Protein AF-A0A7M2SRR8-F1 (afdb_monomer)

Structure (mmCIF, N/CA/C/O backbone):
data_AF-A0A7M2SRR8-F1
#
_entry.id   AF-A0A7M2SRR8-F1
#
loop_
_atom_site.group_PDB
_atom_site.id
_atom_site.type_symbol
_atom_site.label_atom_id
_atom_site.label_alt_id
_atom_site.label_comp_id
_atom_site.label_asym_id
_atom_site.label_ent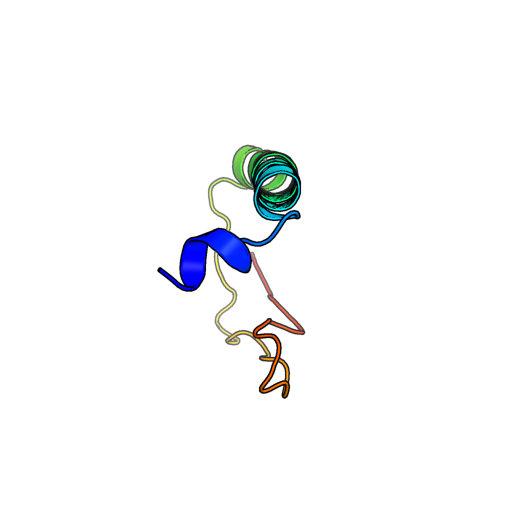ity_id
_atom_site.label_seq_id
_atom_site.pdbx_PDB_ins_code
_atom_site.Cartn_x
_atom_site.Cartn_y
_atom_site.Cartn_z
_atom_site.occupancy
_atom_site.B_iso_or_equiv
_atom_site.auth_seq_id
_atom_site.auth_comp_id
_atom_site.auth_asym_id
_atom_site.auth_atom_id
_atom_site.pdbx_PDB_model_num
ATOM 1 N N . MET A 1 1 ? 21.759 -15.748 -14.474 1.00 50.72 1 MET A N 1
ATOM 2 C CA . MET A 1 1 ? 22.304 -14.430 -14.875 1.00 50.72 1 MET A CA 1
ATOM 3 C C . MET A 1 1 ? 21.251 -13.447 -15.426 1.00 50.72 1 MET A C 1
ATOM 5 O O . MET A 1 1 ? 21.619 -12.332 -15.751 1.00 50.72 1 MET A O 1
ATOM 9 N N . LEU A 1 2 ? 19.952 -13.791 -15.508 1.00 57.41 2 LEU A N 1
ATO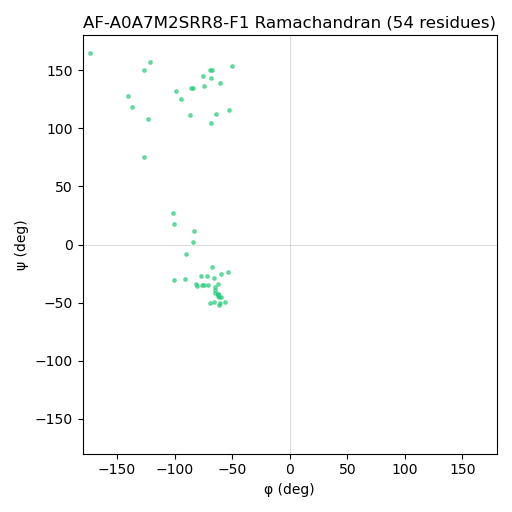M 10 C CA . LEU A 1 2 ? 18.912 -12.880 -16.037 1.00 57.41 2 LEU A CA 1
ATOM 11 C C . LEU A 1 2 ? 18.467 -11.769 -15.063 1.00 57.41 2 LEU A C 1
ATOM 13 O O . LEU A 1 2 ? 18.059 -10.704 -15.515 1.00 57.41 2 LEU A O 1
ATOM 17 N N . LEU A 1 3 ? 18.575 -11.987 -13.745 1.00 60.88 3 LEU A N 1
ATOM 18 C CA . LEU A 1 3 ? 18.116 -11.013 -12.742 1.00 60.88 3 LEU A CA 1
ATOM 19 C C . LEU A 1 3 ? 18.925 -9.702 -12.765 1.00 60.88 3 LEU A C 1
ATOM 21 O O . LEU A 1 3 ? 18.394 -8.649 -12.446 1.00 60.88 3 LEU A O 1
ATOM 25 N N . ALA A 1 4 ? 20.201 -9.764 -13.166 1.00 69.25 4 ALA A N 1
ATOM 26 C CA . ALA A 1 4 ? 21.091 -8.604 -13.175 1.00 69.25 4 ALA A CA 1
ATOM 27 C C . ALA A 1 4 ? 20.788 -7.624 -14.324 1.00 69.25 4 ALA A C 1
ATOM 29 O O . ALA A 1 4 ? 20.897 -6.414 -14.146 1.00 69.25 4 ALA A O 1
ATOM 30 N N . ILE A 1 5 ? 20.381 -8.129 -15.495 1.00 82.00 5 ILE A N 1
ATOM 31 C CA . ILE A 1 5 ? 20.125 -7.293 -16.684 1.00 82.00 5 ILE A CA 1
ATOM 32 C C . ILE A 1 5 ? 18.734 -6.648 -16.611 1.00 82.00 5 ILE A C 1
ATOM 34 O O . ILE A 1 5 ? 18.563 -5.509 -17.027 1.00 82.00 5 ILE A O 1
ATOM 38 N N . HIS A 1 6 ? 17.758 -7.346 -16.027 1.00 85.69 6 HIS A N 1
ATOM 39 C CA . HIS A 1 6 ? 16.398 -6.836 -15.818 1.00 85.69 6 HIS A CA 1
ATOM 40 C C . HIS A 1 6 ? 16.154 -6.378 -14.381 1.00 85.69 6 HIS A C 1
ATOM 42 O O . HIS A 1 6 ? 15.019 -6.425 -13.902 1.00 85.69 6 HIS A O 1
ATOM 48 N N . HIS A 1 7 ? 17.208 -5.962 -13.673 1.00 85.69 7 HIS A N 1
ATOM 49 C CA . HIS A 1 7 ? 17.004 -5.369 -12.363 1.00 85.69 7 HIS A CA 1
ATOM 50 C C . HIS A 1 7 ? 16.139 -4.117 -12.525 1.00 85.69 7 HIS A C 1
ATOM 52 O O . HIS A 1 7 ? 16.277 -3.356 -13.487 1.00 85.69 7 HIS A O 1
ATOM 58 N N . CYS A 1 8 ? 15.201 -3.929 -11.600 1.00 89.62 8 CYS A N 1
ATOM 59 C CA . CYS A 1 8 ? 14.364 -2.746 -11.625 1.00 89.62 8 CYS A CA 1
ATOM 60 C C . CYS A 1 8 ? 15.261 -1.528 -11.395 1.00 89.62 8 CYS A C 1
ATOM 62 O O . CYS A 1 8 ? 15.788 -1.341 -10.300 1.00 89.62 8 CYS A O 1
ATOM 64 N N . LEU A 1 9 ? 15.415 -0.692 -12.422 1.00 92.81 9 LEU A N 1
ATOM 65 C CA . LEU A 1 9 ? 16.126 0.584 -12.304 1.00 92.81 9 LEU A CA 1
ATOM 66 C C . LEU A 1 9 ? 15.469 1.497 -11.257 1.00 92.81 9 LEU A C 1
ATOM 68 O O . LEU A 1 9 ? 16.134 2.337 -10.663 1.00 92.81 9 LEU A O 1
ATOM 72 N N . GLY A 1 10 ? 14.171 1.299 -11.008 1.00 94.12 10 GLY A N 1
ATOM 73 C CA . GLY A 1 10 ? 13.407 1.982 -9.971 1.00 94.12 10 GLY A CA 1
ATOM 74 C C . GLY A 1 10 ? 13.512 1.360 -8.576 1.00 94.12 10 GLY A C 1
ATOM 75 O O . GLY A 1 10 ? 12.869 1.867 -7.668 1.00 94.12 10 GLY A O 1
ATOM 76 N N . ALA A 1 11 ? 14.291 0.292 -8.363 1.00 93.56 11 ALA A N 1
ATOM 77 C CA . ALA A 1 11 ? 14.401 -0.318 -7.034 1.00 93.56 11 ALA A CA 1
ATOM 78 C C . ALA A 1 11 ? 14.937 0.657 -5.965 1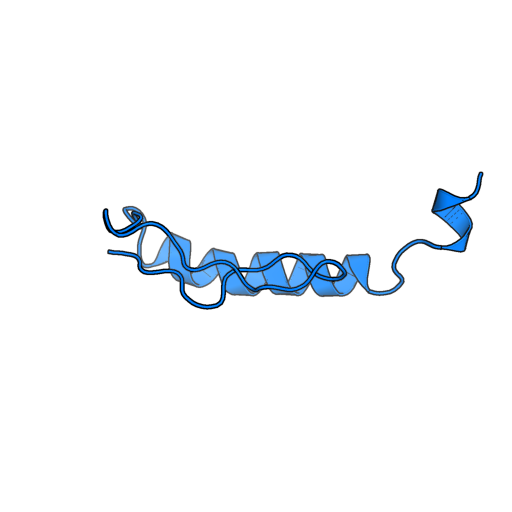.00 93.56 11 ALA A C 1
ATOM 80 O O . ALA A 1 11 ? 14.328 0.726 -4.898 1.00 93.56 11 ALA A O 1
ATOM 81 N N . PRO A 1 12 ? 15.997 1.453 -6.220 1.00 94.94 12 PRO A N 1
ATOM 82 C CA . PRO A 1 12 ? 16.454 2.440 -5.245 1.00 94.94 12 PRO A CA 1
ATOM 83 C C . PRO A 1 12 ? 15.409 3.516 -4.898 1.00 94.94 12 PRO A C 1
ATOM 85 O O . PRO A 1 12 ? 15.136 3.682 -3.709 1.00 94.94 12 PRO A O 1
ATOM 88 N N . PRO A 1 13 ? 14.782 4.226 -5.865 1.00 96.50 13 PRO A N 1
ATOM 89 C CA . PRO A 1 13 ? 13.775 5.225 -5.518 1.00 96.50 13 PRO A CA 1
ATOM 90 C C . PRO A 1 13 ? 12.534 4.610 -4.861 1.00 96.50 13 PRO A C 1
ATOM 92 O O . PRO A 1 13 ? 12.067 5.162 -3.875 1.00 96.50 13 PRO A O 1
ATOM 95 N N . ALA A 1 14 ? 12.061 3.439 -5.305 1.00 95.56 14 ALA A N 1
ATOM 96 C CA . ALA A 1 14 ? 10.917 2.769 -4.679 1.00 95.56 14 ALA A CA 1
ATOM 97 C C . ALA A 1 14 ? 11.176 2.381 -3.208 1.00 95.56 14 ALA A C 1
ATOM 99 O O . ALA A 1 14 ? 10.259 2.415 -2.384 1.00 95.56 14 ALA A O 1
ATOM 100 N N . SER A 1 15 ? 12.422 2.025 -2.861 1.00 95.38 15 SER A N 1
ATOM 101 C CA . SER A 1 15 ? 12.815 1.781 -1.465 1.00 95.38 15 SER A CA 1
ATOM 102 C C . SER A 1 15 ? 12.742 3.063 -0.644 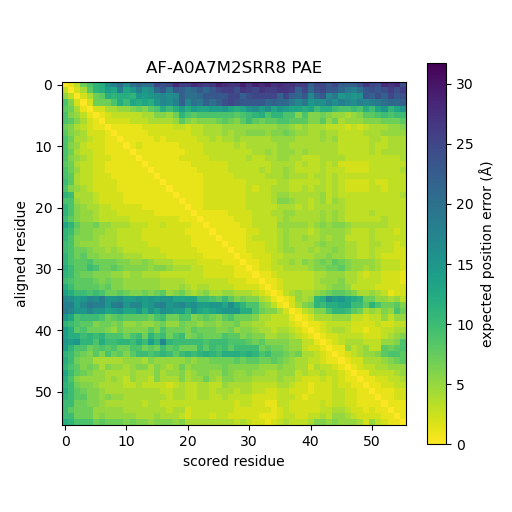1.00 95.38 15 SER A C 1
ATOM 104 O O . SER A 1 15 ? 12.114 3.076 0.409 1.00 95.38 15 SER A O 1
ATOM 106 N N . ALA A 1 16 ? 13.328 4.151 -1.152 1.00 97.12 16 ALA A N 1
ATOM 107 C CA . ALA A 1 16 ? 13.333 5.438 -0.462 1.00 97.12 16 ALA A CA 1
ATOM 108 C C . ALA A 1 16 ? 11.913 5.994 -0.266 1.00 97.12 16 ALA A C 1
ATOM 110 O O . ALA A 1 16 ? 11.587 6.461 0.820 1.00 97.12 16 ALA A O 1
ATOM 111 N N . GLU A 1 17 ? 11.060 5.896 -1.289 1.00 97.81 17 GLU A N 1
ATOM 112 C CA . GLU A 1 17 ? 9.638 6.249 -1.201 1.00 97.81 17 GLU A CA 1
ATOM 113 C C . GLU A 1 17 ? 8.953 5.466 -0.079 1.00 97.81 17 GLU A C 1
ATOM 115 O O . GLU A 1 17 ? 8.324 6.061 0.788 1.00 97.81 17 GLU A O 1
ATOM 120 N N . THR A 1 18 ? 9.147 4.144 -0.032 1.00 95.69 18 THR A N 1
ATOM 121 C CA . THR A 1 18 ? 8.547 3.296 1.009 1.00 95.69 18 THR A CA 1
ATOM 122 C C . THR A 1 18 ? 9.045 3.666 2.404 1.00 95.69 18 THR A C 1
ATOM 124 O O . THR A 1 18 ? 8.250 3.745 3.335 1.00 95.69 18 THR A O 1
ATOM 127 N N . GLU A 1 19 ? 10.348 3.891 2.570 1.00 95.62 19 GLU A N 1
ATOM 128 C CA . GLU A 1 19 ? 10.936 4.267 3.858 1.00 95.62 19 GLU A CA 1
ATOM 129 C C . GLU A 1 19 ? 10.371 5.596 4.369 1.00 95.62 19 GLU A C 1
ATOM 131 O O . GLU A 1 19 ? 9.983 5.691 5.533 1.00 95.62 19 GLU A O 1
ATOM 136 N N . ILE A 1 20 ? 10.268 6.600 3.499 1.00 94.56 20 ILE A N 1
ATOM 137 C CA . ILE A 1 20 ? 9.745 7.925 3.848 1.00 94.56 20 ILE A CA 1
ATOM 138 C C . ILE A 1 20 ? 8.243 7.855 4.144 1.00 94.56 20 ILE A C 1
ATOM 140 O O . ILE A 1 20 ? 7.792 8.325 5.193 1.00 94.56 20 ILE A O 1
ATOM 144 N N . ASP A 1 21 ? 7.475 7.247 3.240 1.00 95.44 21 ASP A N 1
ATOM 145 C CA . ASP A 1 21 ? 6.016 7.235 3.308 1.00 95.44 21 ASP A CA 1
ATOM 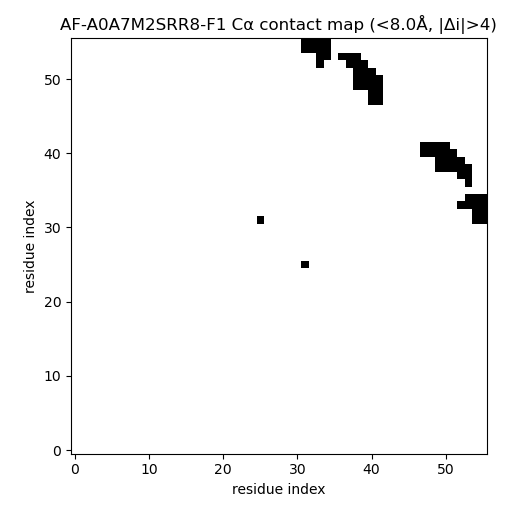146 C C . ASP A 1 21 ? 5.494 6.337 4.430 1.00 95.44 21 ASP A C 1
ATOM 148 O O . ASP A 1 21 ? 4.413 6.599 4.956 1.00 95.44 21 ASP A O 1
ATOM 152 N N . LEU A 1 22 ? 6.241 5.297 4.822 1.00 93.94 22 LEU A N 1
ATOM 153 C CA . LEU A 1 22 ? 5.842 4.384 5.893 1.00 93.94 22 LEU A CA 1
ATOM 154 C C . LEU A 1 22 ? 6.344 4.819 7.275 1.00 93.94 22 LEU A C 1
ATOM 156 O O . LEU A 1 22 ? 5.660 4.559 8.266 1.00 93.94 22 LEU A O 1
ATOM 160 N N . ALA A 1 23 ? 7.487 5.506 7.370 1.00 95.06 23 ALA A N 1
ATOM 161 C CA . ALA A 1 23 ? 7.996 5.982 8.656 1.00 95.06 23 ALA A CA 1
ATOM 162 C C . ALA A 1 23 ? 7.015 6.952 9.331 1.00 95.06 23 ALA A C 1
ATOM 164 O O . ALA A 1 23 ? 6.625 6.746 10.481 1.00 95.06 23 ALA A O 1
ATOM 165 N N . ALA A 1 24 ? 6.543 7.969 8.604 1.00 92.75 24 ALA A N 1
ATOM 166 C CA . ALA A 1 24 ? 5.711 9.019 9.192 1.00 92.75 24 ALA A CA 1
ATOM 167 C C . ALA A 1 24 ? 4.361 8.518 9.765 1.00 92.75 24 ALA A C 1
ATOM 169 O O . ALA A 1 24 ? 3.985 8.948 10.862 1.00 92.75 24 ALA A O 1
ATOM 170 N N . PRO A 1 25 ? 3.608 7.620 9.097 1.00 91.69 25 PRO A N 1
ATOM 171 C CA . PRO A 1 25 ? 2.407 7.022 9.672 1.00 91.69 25 PRO A CA 1
ATOM 172 C C . PRO A 1 25 ? 2.691 6.141 10.887 1.00 91.69 25 PRO A C 1
ATOM 174 O O . PRO A 1 25 ? 1.947 6.232 11.858 1.00 91.69 25 PRO A O 1
ATOM 177 N N . LEU A 1 26 ? 3.743 5.315 10.862 1.00 91.88 26 LEU A N 1
ATOM 178 C CA . LEU A 1 26 ? 4.041 4.388 11.961 1.00 91.88 26 LEU A CA 1
ATOM 179 C C . LEU A 1 26 ? 4.539 5.105 13.219 1.00 91.88 26 LEU A C 1
ATOM 181 O O . LEU A 1 26 ? 4.193 4.706 14.328 1.00 91.88 26 LEU A O 1
ATOM 185 N N . GLU A 1 27 ? 5.291 6.194 13.064 1.00 94.44 27 GLU A N 1
ATOM 186 C CA . GLU A 1 27 ? 5.664 7.059 14.189 1.00 94.44 27 GLU A CA 1
ATOM 187 C C . GLU A 1 27 ? 4.440 7.737 14.817 1.00 94.44 27 GLU A C 1
ATOM 189 O O . GLU A 1 27 ? 4.375 7.920 16.033 1.00 94.44 27 GLU A O 1
ATOM 194 N N . ARG A 1 28 ? 3.453 8.114 13.995 1.00 94.69 28 ARG A N 1
ATOM 195 C CA . ARG A 1 28 ? 2.236 8.797 14.453 1.00 94.69 28 ARG A CA 1
ATOM 196 C C . ARG A 1 28 ? 1.194 7.844 15.040 1.00 94.69 28 ARG A C 1
ATOM 198 O O . ARG A 1 28 ? 0.486 8.230 15.967 1.00 94.69 28 ARG A O 1
ATOM 205 N N . PHE A 1 29 ? 1.080 6.639 14.491 1.00 95.25 29 PHE A N 1
ATOM 206 C CA . PHE A 1 29 ? 0.075 5.636 14.840 1.00 95.25 29 PHE A CA 1
ATOM 207 C C . PHE A 1 29 ? 0.770 4.307 15.177 1.00 95.25 29 PHE A C 1
ATOM 209 O O . PHE A 1 29 ? 0.756 3.376 14.373 1.00 95.25 29 PHE A O 1
ATOM 216 N N . PRO A 1 30 ? 1.393 4.194 16.361 1.00 91.62 30 PRO A N 1
ATOM 217 C CA . PRO A 1 30 ? 2.181 3.013 16.721 1.00 91.62 30 PRO A CA 1
ATOM 218 C C . PRO A 1 30 ? 1.336 1.743 16.911 1.00 91.62 30 PRO A C 1
ATOM 220 O O . PRO A 1 30 ? 1.866 0.639 16.842 1.00 91.62 30 PRO A O 1
ATOM 223 N N . GLU A 1 31 ? 0.029 1.891 17.136 1.00 94.50 31 GLU A N 1
ATOM 224 C CA . GLU A 1 31 ? -0.917 0.781 17.325 1.00 94.50 31 GLU A CA 1
ATOM 225 C C . GLU A 1 31 ? -1.740 0.475 16.061 1.00 94.50 31 GLU A C 1
ATOM 227 O O . GLU A 1 31 ? -2.767 -0.191 16.153 1.00 94.50 31 GLU A O 1
ATOM 232 N N . LEU A 1 32 ? -1.297 0.951 14.885 1.00 92.56 32 LEU A N 1
ATOM 233 C CA . LEU A 1 32 ? -2.015 0.785 13.621 1.00 92.56 32 LEU A CA 1
ATOM 234 C C . LEU A 1 32 ? -2.354 -0.691 13.365 1.00 92.56 32 LEU A C 1
ATOM 236 O O . LEU A 1 32 ? -1.470 -1.527 13.159 1.00 92.56 32 LEU A O 1
ATOM 240 N N . ALA A 1 33 ? -3.644 -0.999 13.332 1.00 91.00 33 ALA A N 1
ATOM 241 C CA . ALA A 1 33 ? -4.152 -2.349 13.145 1.00 91.00 33 ALA A CA 1
ATOM 242 C C . ALA A 1 33 ? -5.047 -2.434 11.908 1.00 91.00 33 ALA A C 1
ATOM 244 O O . ALA A 1 33 ? -5.618 -1.446 11.455 1.00 91.00 33 ALA A O 1
ATOM 245 N N . LEU A 1 34 ? -5.190 -3.637 11.347 1.00 90.62 34 LEU A N 1
ATOM 246 C CA . LEU A 1 34 ? -6.184 -3.885 10.305 1.00 90.62 34 LEU A CA 1
ATOM 247 C C . LEU A 1 34 ? -7.578 -3.948 10.921 1.00 90.62 34 LEU A C 1
ATOM 249 O O . LEU A 1 34 ? -7.796 -4.636 11.918 1.00 90.62 34 LEU A O 1
ATOM 253 N N . VAL A 1 35 ? -8.541 -3.305 10.267 1.00 91.19 35 VAL A N 1
ATOM 254 C CA . VAL A 1 35 ? -9.957 -3.502 10.590 1.00 91.19 35 VAL A CA 1
ATOM 255 C C . VAL A 1 35 ? -10.366 -4.927 10.184 1.00 91.19 35 VAL A C 1
ATOM 257 O O . VAL A 1 35 ? -9.928 -5.422 9.149 1.00 91.19 35 VAL A O 1
ATOM 260 N N . GLU A 1 36 ? -11.237 -5.588 10.959 1.00 79.19 36 GLU A N 1
ATOM 261 C CA . GLU A 1 36 ? -11.672 -6.984 10.717 1.00 79.19 36 GLU A CA 1
ATOM 262 C C . GLU A 1 36 ? -12.224 -7.250 9.305 1.00 79.19 36 GLU A C 1
ATOM 264 O O . GLU A 1 36 ? -12.183 -8.383 8.819 1.00 79.19 36 GLU A O 1
ATOM 269 N N . ARG A 1 37 ? -12.726 -6.221 8.606 1.00 79.69 37 ARG A N 1
ATOM 270 C CA . ARG A 1 37 ? -12.983 -6.344 7.168 1.00 79.69 37 ARG A CA 1
ATOM 271 C C . ARG A 1 37 ? -11.647 -6.459 6.445 1.00 79.69 37 ARG A C 1
ATOM 273 O O . ARG A 1 37 ? -10.952 -5.467 6.250 1.00 79.69 37 ARG A O 1
ATOM 280 N N . GLY A 1 38 ? -11.335 -7.680 6.019 1.00 78.56 38 GLY A N 1
ATOM 281 C CA . GLY A 1 38 ? -10.148 -7.973 5.225 1.00 78.56 38 GLY A CA 1
ATOM 282 C C . GLY A 1 38 ? -9.993 -7.042 4.010 1.00 78.56 38 GLY A C 1
ATOM 283 O O . GLY A 1 38 ? -10.977 -6.502 3.492 1.00 78.56 38 GLY A O 1
ATOM 284 N N . PRO A 1 39 ? -8.754 -6.843 3.538 1.00 87.06 39 PRO A N 1
ATOM 285 C CA . PRO A 1 39 ? -8.461 -5.863 2.507 1.00 87.06 39 PRO A CA 1
ATOM 286 C C . PRO A 1 39 ? -9.072 -6.252 1.158 1.00 87.06 39 PRO A C 1
ATOM 288 O O . PRO A 1 39 ? -9.191 -7.429 0.811 1.00 87.06 39 PRO A O 1
ATOM 291 N N . THR A 1 40 ? -9.418 -5.250 0.352 1.00 90.19 40 THR A N 1
ATOM 292 C CA . THR A 1 40 ? -9.921 -5.496 -1.005 1.00 90.19 40 THR A CA 1
ATOM 293 C C . THR A 1 40 ? -8.746 -5.602 -1.965 1.00 90.19 40 THR A C 1
ATOM 295 O O . THR A 1 40 ? -8.080 -4.605 -2.233 1.00 90.19 40 THR A O 1
ATOM 298 N N . ALA A 1 41 ? -8.488 -6.792 -2.503 1.00 89.31 41 ALA A N 1
ATOM 299 C CA . ALA A 1 41 ? -7.429 -7.001 -3.487 1.00 89.31 41 ALA A CA 1
ATOM 300 C C . ALA A 1 41 ? -7.812 -6.465 -4.877 1.00 89.31 41 ALA A C 1
ATOM 302 O O . ALA A 1 41 ? -8.963 -6.559 -5.314 1.00 89.31 41 ALA A O 1
ATOM 303 N N . GLY A 1 42 ? -6.829 -5.937 -5.604 1.00 88.25 42 GLY A N 1
ATOM 304 C CA . GLY A 1 42 ? -6.967 -5.640 -7.027 1.00 88.25 42 GLY A CA 1
ATOM 305 C C . GLY A 1 42 ? -7.053 -6.918 -7.867 1.00 88.25 42 GLY A C 1
ATOM 306 O O . GLY A 1 42 ? -6.469 -7.942 -7.530 1.00 88.25 42 GLY A O 1
ATOM 307 N N . ARG A 1 43 ? -7.754 -6.865 -9.007 1.00 87.25 43 ARG A N 1
ATOM 308 C CA . ARG A 1 43 ? -7.938 -8.024 -9.912 1.00 87.25 43 ARG A CA 1
ATOM 309 C C . ARG A 1 43 ? -6.778 -8.252 -10.897 1.00 87.25 43 ARG A C 1
ATOM 311 O O . ARG A 1 43 ? -6.938 -8.987 -11.869 1.00 87.25 43 ARG A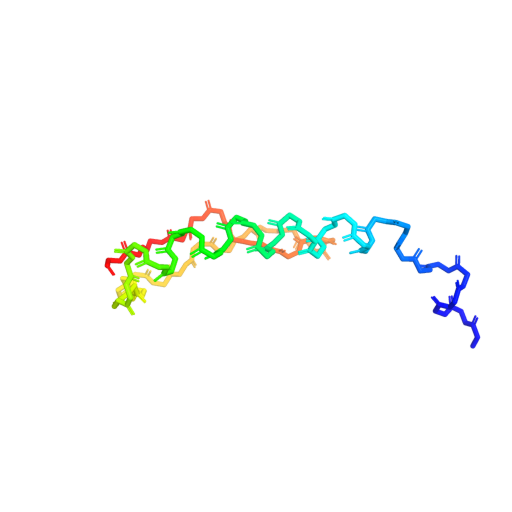 O 1
ATOM 318 N N . SER A 1 44 ? -5.642 -7.582 -10.717 1.00 87.69 44 SER A N 1
ATOM 319 C CA . SER A 1 44 ? -4.539 -7.624 -11.681 1.00 87.69 44 SER A CA 1
ATOM 320 C C . SER A 1 44 ? -3.640 -8.839 -11.459 1.00 87.69 44 SER A C 1
ATOM 322 O O . SER A 1 44 ? -3.228 -9.123 -10.342 1.00 87.69 44 SER A O 1
ATOM 324 N N . LEU A 1 45 ? -3.298 -9.524 -12.555 1.00 84.62 45 LEU A N 1
ATOM 325 C CA . LEU A 1 45 ? -2.326 -10.625 -12.568 1.00 84.62 45 LEU A CA 1
ATOM 326 C C . LEU A 1 45 ? -0.887 -10.148 -12.834 1.00 84.62 45 LEU A C 1
ATOM 328 O O . LEU A 1 45 ? 0.043 -10.943 -12.767 1.00 84.62 45 LEU A O 1
ATOM 332 N N . ARG A 1 46 ? -0.702 -8.868 -13.190 1.00 89.81 46 ARG A N 1
ATOM 333 C CA . ARG A 1 46 ? 0.612 -8.276 -13.509 1.00 89.81 46 ARG A CA 1
ATOM 334 C C . ARG A 1 46 ? 1.202 -7.471 -12.359 1.00 89.81 46 ARG A C 1
ATOM 336 O O . ARG A 1 46 ? 2.416 -7.369 -12.250 1.00 89.81 46 ARG A O 1
ATOM 343 N N . VAL A 1 47 ? 0.338 -6.872 -11.547 1.00 87.50 47 VAL A N 1
ATOM 344 C CA . VAL A 1 47 ? 0.710 -6.016 -10.420 1.00 87.50 47 VAL A CA 1
ATOM 345 C C . VAL A 1 47 ? -0.199 -6.387 -9.263 1.00 87.50 47 VAL A C 1
ATOM 347 O O . VAL A 1 47 ? -1.416 -6.254 -9.376 1.00 87.50 47 VAL A O 1
ATOM 350 N N . CYS A 1 48 ? 0.388 -6.862 -8.172 1.00 87.50 48 CY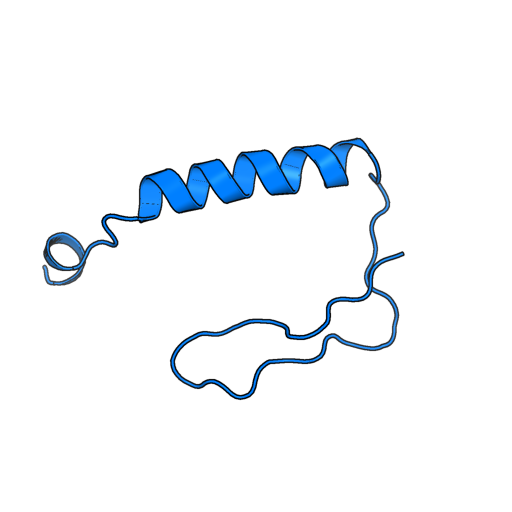S A N 1
ATOM 351 C CA . CYS A 1 48 ? -0.344 -7.188 -6.958 1.00 87.50 48 CYS A CA 1
ATOM 352 C C . CYS A 1 48 ? -0.485 -5.933 -6.097 1.00 87.50 48 CYS A C 1
ATOM 354 O O . CYS A 1 48 ? 0.480 -5.200 -5.902 1.00 87.50 48 CYS A O 1
ATOM 356 N N . GLY A 1 49 ? -1.682 -5.699 -5.571 1.00 90.38 49 GLY A N 1
ATOM 357 C CA . GLY A 1 49 ? -1.951 -4.552 -4.716 1.00 90.38 49 GLY A CA 1
ATOM 358 C C . GLY A 1 49 ? -3.350 -4.601 -4.125 1.00 90.38 49 GLY A C 1
ATOM 359 O O . GLY A 1 49 ? -4.214 -5.358 -4.580 1.00 90.38 49 GLY A O 1
ATOM 360 N N . LEU A 1 50 ? -3.561 -3.784 -3.101 1.00 92.25 50 LEU A N 1
ATOM 361 C CA . LEU A 1 50 ? -4.850 -3.616 -2.447 1.00 92.25 50 LEU A CA 1
ATOM 362 C C . LEU A 1 50 ? -5.516 -2.351 -2.991 1.00 92.25 50 LEU A C 1
ATOM 364 O O . LEU A 1 50 ? -4.885 -1.304 -3.082 1.00 92.25 50 LEU A O 1
ATOM 368 N N . LEU A 1 51 ? -6.788 -2.456 -3.368 1.00 92.62 51 LEU A N 1
ATOM 369 C CA . LEU A 1 51 ? -7.619 -1.310 -3.740 1.00 92.62 51 LEU A CA 1
ATOM 370 C C . LEU A 1 51 ? -8.066 -0.531 -2.506 1.00 92.62 51 LEU A C 1
ATOM 372 O O . LEU A 1 51 ? -8.210 0.685 -2.559 1.00 92.62 51 LEU A O 1
ATOM 376 N N . VAL A 1 52 ? -8.308 -1.245 -1.407 1.00 93.00 52 VAL A N 1
ATOM 377 C CA . VAL A 1 52 ? -8.718 -0.661 -0.132 1.00 93.00 52 VAL A CA 1
ATOM 378 C C . VAL A 1 52 ? -8.016 -1.407 0.993 1.00 93.00 52 VAL A C 1
ATOM 380 O O . VAL A 1 52 ? -8.107 -2.636 1.080 1.00 93.00 52 VAL A O 1
ATOM 383 N N . LEU A 1 53 ? -7.354 -0.642 1.859 1.00 91.69 53 LEU A N 1
ATOM 384 C CA . LEU A 1 53 ? -6.748 -1.088 3.106 1.00 91.69 53 LEU A CA 1
ATOM 385 C C . LEU A 1 53 ? -7.340 -0.247 4.241 1.00 91.69 53 LEU A C 1
ATOM 387 O O . LEU A 1 53 ? -7.066 0.947 4.329 1.00 91.69 53 LEU A O 1
ATOM 391 N N . GLN A 1 54 ? -8.199 -0.849 5.062 1.00 93.06 54 GLN A N 1
ATOM 392 C CA . GLN A 1 54 ? -8.802 -0.166 6.206 1.00 93.06 54 GLN A CA 1
ATOM 393 C C . GLN A 1 54 ? -7.979 -0.455 7.457 1.00 93.06 54 GLN A C 1
ATOM 395 O O . GLN A 1 54 ? -7.765 -1.618 7.802 1.00 93.06 54 GLN A O 1
ATOM 400 N N . VAL A 1 55 ? -7.540 0.607 8.123 1.00 91.69 55 VAL A N 1
ATOM 401 C CA . VAL A 1 55 ? -6.730 0.549 9.341 1.00 91.69 55 VAL A CA 1
ATOM 402 C C . VAL A 1 55 ? -7.377 1.379 10.447 1.00 91.69 55 VAL A C 1
ATOM 404 O O . VAL A 1 55 ? -8.085 2.347 10.150 1.00 91.69 55 VAL A O 1
ATOM 407 N N . SER A 1 56 ? -7.167 0.971 11.694 1.00 88.56 56 SER A N 1
ATOM 408 C CA . SER A 1 56 ? -7.623 1.640 12.919 1.00 8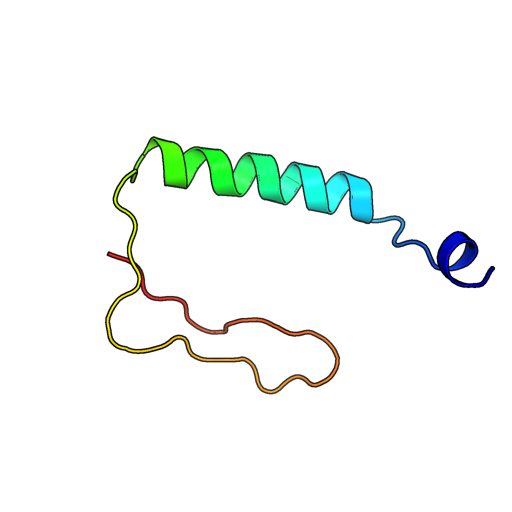8.56 56 SER A CA 1
ATOM 409 C C . SER A 1 56 ? -6.457 1.939 13.840 1.00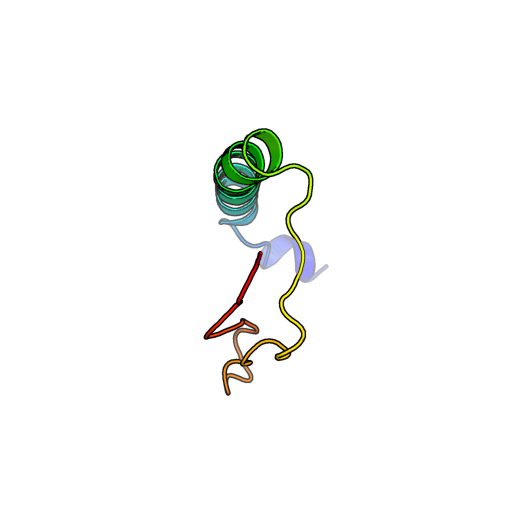 88.56 56 SER A C 1
ATOM 411 O O . SER A 1 56 ? -5.551 1.075 13.880 1.00 88.56 56 SER A O 1
#

Mean predicted aligned error: 5.65 Å

Foldseek 3Di:
DVCVVPPPPCPVVVVVCCCVVVVVCCVVCVPKDFDPPDFAWDPDPVDTDTPDTDID

Secondary structure (DSSP, 8-state):
-HHHHT--TTHHHHHHHHHHHHHHHHHH-TT--B-SS--EE---SSS--EEE--B-

Radius of gyration: 15.42 Å; Cα contacts (8 Å, |Δi|>4): 33; chains: 1; bounding box: 35×23×34 Å

Sequence (56 aa):
MLLAIHHCLGAPPASAETEIDLAAPLERFPELALVERGPTAGRSLRVCGLLVLQVS

Organism: NCBI:txid1413221

Solvent-accessible surface area (backbone atoms only — not comparable to full-atom values): 3608 Å² total; per-residue (Å²): 126,66,66,75,80,68,50,65,85,56,50,66,60,55,49,53,49,49,55,57,66,49,47,60,54,45,75,74,40,78,75,66,36,74,42,91,68,71,65,41,68,51,94,50,92,88,57,84,53,67,77,40,80,54,69,84

pLDDT: mean 88.78, std 9.36, range [50.72, 97.81]